Protein AF-A0A6B3EDZ8-F1 (afdb_monomer)

Nearest PDB structures (foldseek):
  6naf-assembly1_A  TM=7.749E-01  e=1.233E+00  synthetic construct
  6n9h-assembly1_A  TM=7.214E-01  e=1.233E+00  synthetic construct
  6msq-assembly2_B  TM=8.256E-01  e=5.297E+00  synthetic construct
  6msq-assembly1_A  TM=7.431E-01  e=5.660E+00  synthetic construct
  6msr-assembly1_C  TM=7.425E-01  e=8.424E+00  synthetic construct

Radius of gyration: 23.04 Å; Cα contacts (8 Å, |Δi|>4): 32; chains: 1; bounding box: 51×27×63 Å

Sequence (101 aa):
QKITSKLSHLQAEVRKAEGLRGRIDDLGVLFELAADEGDADTQEEAEQELAAVRKALDEMEVRTLLSGEYDSREAVVTIRAEAGGVDASDFAERLQRMYLR

pLDDT: mean 91.67, std 5.28, range [68.38, 97.75]

Foldseek 3Di:
DVVVVVVVVVVVLVVLVVVLVVLVVVLVVLVVVCVVVVPPVSVVVSVVSVVVSVVSVVVSVVVVVQPDPCSPDDDDDDQDQDPDPPVSVVVSVVVVVVVVD

Structure (mmCIF, N/CA/C/O backbone):
data_AF-A0A6B3EDZ8-F1
#
_entry.id   AF-A0A6B3EDZ8-F1
#
loop_
_atom_site.group_PDB
_atom_site.id
_atom_site.type_symbol
_atom_site.label_atom_id
_atom_site.label_alt_id
_atom_site.label_comp_id
_atom_site.label_asym_id
_atom_site.label_entity_id
_atom_site.label_seq_id
_atom_site.pdbx_PDB_ins_code
_atom_site.Cartn_x
_atom_site.Cartn_y
_atom_site.Cartn_z
_atom_site.occupancy
_atom_site.B_iso_or_equiv
_atom_site.auth_seq_id
_atom_site.auth_comp_id
_atom_site.auth_asym_id
_atom_site.auth_atom_id
_atom_site.pdbx_PDB_model_num
ATOM 1 N N . GLN A 1 1 ? 25.721 -10.462 8.039 1.00 68.38 1 GLN A N 1
ATOM 2 C CA . GLN A 1 1 ? 25.117 -9.149 7.711 1.00 68.38 1 GLN A CA 1
ATOM 3 C C . GLN A 1 1 ? 23.930 -9.256 6.749 1.00 68.38 1 GLN A C 1
ATOM 5 O O . GLN A 1 1 ? 22.841 -8.873 7.150 1.00 68.38 1 GLN A O 1
ATOM 10 N N . LYS A 1 2 ? 24.073 -9.826 5.539 1.00 80.94 2 LYS A N 1
ATOM 11 C CA . LYS A 1 2 ? 22.969 -9.920 4.551 1.00 80.94 2 LYS A CA 1
ATOM 12 C C . LYS A 1 2 ? 21.717 -10.667 5.053 1.00 80.94 2 LYS A C 1
ATOM 14 O O . LYS A 1 2 ? 20.605 -10.198 4.849 1.00 80.94 2 LYS A O 1
ATOM 19 N N . ILE A 1 3 ? 21.895 -11.790 5.758 1.00 88.12 3 ILE A N 1
ATOM 20 C CA . ILE A 1 3 ? 20.779 -12.576 6.323 1.00 88.12 3 ILE A CA 1
ATOM 21 C C . ILE A 1 3 ? 20.054 -11.799 7.430 1.00 88.12 3 ILE A C 1
ATOM 23 O O . ILE A 1 3 ? 18.831 -11.757 7.443 1.00 88.12 3 ILE A O 1
ATOM 27 N N . THR A 1 4 ? 20.795 -11.133 8.317 1.00 91.88 4 THR A N 1
ATOM 28 C CA . THR A 1 4 ? 20.232 -10.326 9.411 1.00 91.88 4 THR A CA 1
ATOM 29 C C . THR A 1 4 ? 19.400 -9.155 8.887 1.00 91.88 4 THR A C 1
ATOM 31 O O . THR A 1 4 ? 18.315 -8.903 9.399 1.00 91.88 4 THR A O 1
ATOM 34 N N . SER A 1 5 ? 19.871 -8.478 7.833 1.00 85.38 5 SER A N 1
A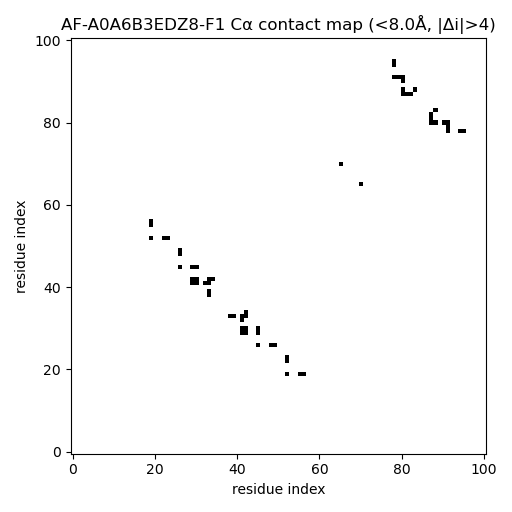TOM 35 C CA . SER A 1 5 ? 19.108 -7.418 7.162 1.00 85.38 5 SER A CA 1
ATOM 36 C C . SER A 1 5 ? 17.831 -7.971 6.524 1.00 85.38 5 SER A C 1
ATOM 38 O O . SER A 1 5 ? 16.753 -7.455 6.801 1.00 85.38 5 SER A O 1
ATOM 40 N N . LYS A 1 6 ? 17.914 -9.074 5.762 1.00 86.50 6 LYS A N 1
ATOM 41 C CA . LYS A 1 6 ? 16.728 -9.708 5.160 1.00 86.50 6 LYS A CA 1
ATOM 42 C C . LYS A 1 6 ? 15.701 -10.140 6.213 1.00 86.50 6 LYS A C 1
ATOM 44 O O . LYS A 1 6 ? 14.511 -9.911 6.034 1.00 86.50 6 LYS A O 1
ATOM 49 N N . LEU A 1 7 ? 16.163 -10.730 7.316 1.00 91.75 7 LEU A N 1
ATOM 50 C CA . LEU A 1 7 ? 15.306 -11.117 8.434 1.00 91.75 7 LEU A CA 1
ATOM 51 C C . LEU A 1 7 ? 14.613 -9.898 9.053 1.00 91.75 7 LEU A C 1
ATOM 53 O O . LEU A 1 7 ? 13.411 -9.940 9.281 1.00 91.75 7 LEU A O 1
ATOM 57 N N . SER A 1 8 ? 15.350 -8.809 9.284 1.00 91.44 8 SER A N 1
ATOM 58 C CA . SER A 1 8 ? 14.795 -7.571 9.838 1.00 91.44 8 SER A CA 1
ATOM 59 C C . SER A 1 8 ? 13.712 -6.966 8.937 1.00 91.44 8 SER A C 1
ATOM 61 O O . SER A 1 8 ? 12.667 -6.561 9.447 1.00 91.44 8 SER A O 1
ATOM 63 N N . HIS A 1 9 ? 13.919 -6.974 7.614 1.00 86.62 9 HIS A N 1
ATOM 64 C CA . HIS A 1 9 ? 12.921 -6.522 6.639 1.00 86.62 9 HIS A CA 1
ATOM 65 C C . HIS A 1 9 ? 11.648 -7.372 6.681 1.00 86.62 9 HIS A C 1
ATOM 67 O O . HIS A 1 9 ? 10.570 -6.826 6.902 1.00 86.62 9 HIS A O 1
ATOM 73 N N . LEU A 1 10 ? 11.775 -8.699 6.579 1.00 88.88 10 LEU A N 1
ATOM 74 C CA . LEU A 1 10 ? 10.626 -9.612 6.635 1.00 88.88 10 LEU A CA 1
ATOM 75 C C . LEU A 1 10 ? 9.868 -9.498 7.964 1.00 88.88 10 LEU A C 1
ATOM 77 O O . LEU A 1 10 ? 8.645 -9.446 7.986 1.00 88.88 10 LEU A O 1
ATOM 81 N N . GLN A 1 11 ? 10.581 -9.395 9.087 1.00 94.19 11 GLN A N 1
ATOM 82 C CA . GLN A 1 11 ? 9.948 -9.189 10.390 1.00 94.19 11 GLN A CA 1
ATOM 83 C C . GLN A 1 11 ? 9.214 -7.847 10.479 1.00 94.19 11 GLN A C 1
ATOM 85 O O . GLN A 1 11 ? 8.198 -7.752 11.160 1.00 94.19 11 GLN A O 1
ATOM 90 N N . ALA A 1 12 ? 9.723 -6.795 9.834 1.00 90.88 12 ALA A N 1
ATOM 91 C CA . ALA A 1 12 ? 9.039 -5.509 9.792 1.00 90.88 12 ALA A CA 1
ATOM 92 C C . ALA A 1 12 ? 7.754 -5.571 8.953 1.00 90.88 12 ALA A C 1
ATOM 94 O O . ALA A 1 12 ? 6.771 -4.937 9.327 1.00 90.88 12 ALA A O 1
ATOM 95 N N . GLU A 1 13 ? 7.746 -6.337 7.863 1.00 89.44 13 GLU A N 1
ATOM 96 C CA . GLU A 1 13 ? 6.546 -6.582 7.055 1.00 89.44 13 GLU A CA 1
ATOM 97 C C . GLU A 1 13 ? 5.497 -7.378 7.830 1.00 89.44 13 GLU A C 1
ATOM 99 O O . GLU A 1 13 ? 4.351 -6.943 7.913 1.00 89.44 13 GLU A O 1
ATOM 104 N N . VAL A 1 14 ? 5.902 -8.473 8.481 1.00 93.31 14 VAL A N 1
ATOM 105 C CA . VAL A 1 14 ? 5.006 -9.282 9.322 1.00 93.31 14 VAL A CA 1
ATOM 106 C C . VAL A 1 14 ? 4.389 -8.434 10.432 1.00 93.31 14 VAL A C 1
ATOM 108 O O . VAL A 1 14 ? 3.169 -8.390 10.548 1.00 93.31 14 VAL A O 1
ATOM 111 N N . ARG A 1 15 ? 5.200 -7.671 11.181 1.00 95.19 15 ARG A N 1
ATOM 112 C CA . ARG A 1 15 ? 4.690 -6.789 12.246 1.00 95.19 15 ARG A CA 1
ATOM 113 C C . ARG A 1 15 ? 3.693 -5.750 11.735 1.00 95.19 15 ARG A C 1
ATOM 115 O O . ARG A 1 15 ? 2.744 -5.424 12.439 1.00 95.19 15 ARG A O 1
ATOM 122 N N . LYS A 1 16 ? 3.904 -5.208 10.530 1.00 92.38 16 LYS A N 1
ATOM 123 C CA . LYS A 1 16 ? 2.957 -4.267 9.915 1.00 92.38 16 LYS A CA 1
ATOM 124 C C . LYS A 1 16 ? 1.633 -4.946 9.579 1.00 92.38 16 LYS A C 1
ATOM 126 O O . LYS A 1 16 ? 0.589 -4.377 9.878 1.00 92.38 16 LYS A O 1
ATOM 131 N N . ALA A 1 17 ? 1.678 -6.141 8.993 1.00 93.94 17 ALA A N 1
ATOM 132 C CA . ALA A 1 17 ? 0.479 -6.897 8.647 1.00 93.94 17 ALA A CA 1
ATOM 133 C C . ALA A 1 17 ? -0.312 -7.314 9.899 1.00 93.94 17 ALA A C 1
ATOM 135 O O . ALA A 1 17 ? -1.525 -7.130 9.949 1.00 93.94 17 ALA A O 1
ATOM 136 N N . GLU A 1 18 ? 0.375 -7.812 10.930 1.00 96.50 18 GLU A N 1
ATOM 137 C CA . GLU A 1 18 ? -0.234 -8.163 12.220 1.00 96.50 18 GLU A CA 1
ATOM 138 C C . GLU A 1 18 ? -0.843 -6.938 12.912 1.00 96.50 18 GLU A C 1
ATOM 140 O O . GLU A 1 18 ? -1.973 -7.004 13.387 1.00 96.50 18 GLU A O 1
ATOM 145 N N . GLY A 1 19 ? -0.138 -5.802 12.911 1.00 96.56 19 GLY A N 1
ATOM 146 C CA . GLY A 1 19 ? -0.654 -4.555 13.474 1.00 96.56 19 GLY A CA 1
ATOM 147 C C . GLY A 1 19 ? -1.889 -4.032 12.736 1.00 96.56 19 GLY A C 1
ATOM 148 O O . GLY A 1 19 ? -2.843 -3.602 13.374 1.00 96.56 19 GLY A O 1
ATOM 149 N N . LEU A 1 20 ? -1.905 -4.097 11.400 1.00 96.12 20 LEU A N 1
ATOM 150 C CA . LEU A 1 20 ? -3.070 -3.687 10.613 1.00 96.12 20 LEU A CA 1
ATOM 151 C C . LEU A 1 20 ? -4.272 -4.603 10.859 1.00 96.12 20 LEU A C 1
ATOM 153 O O . LEU A 1 20 ? -5.392 -4.117 10.964 1.00 96.12 20 LEU A O 1
ATOM 157 N N . ARG A 1 21 ? -4.036 -5.912 10.994 1.00 96.31 21 ARG A N 1
ATOM 158 C CA . ARG A 1 21 ? -5.080 -6.870 11.361 1.00 96.31 21 ARG A CA 1
ATOM 159 C C . ARG A 1 21 ? -5.686 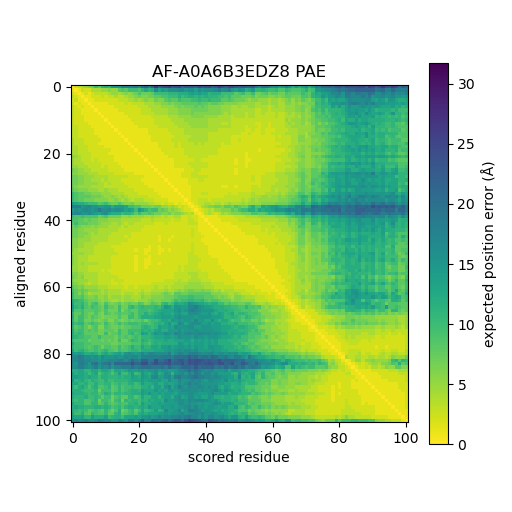-6.545 12.725 1.00 96.31 21 ARG A C 1
ATOM 161 O O . ARG A 1 21 ? -6.901 -6.478 12.816 1.00 96.31 21 ARG A O 1
ATOM 168 N N . GLY A 1 22 ? -4.852 -6.289 13.736 1.00 97.62 22 GLY A N 1
ATOM 169 C CA . GLY A 1 22 ? -5.328 -5.895 15.064 1.00 97.62 22 GLY A CA 1
ATOM 170 C C . GLY A 1 22 ? -6.215 -4.651 15.012 1.00 97.62 22 GLY A C 1
ATOM 171 O O . GLY A 1 22 ? -7.318 -4.673 15.532 1.00 97.62 22 GLY A O 1
ATOM 172 N N . ARG A 1 23 ? -5.800 -3.617 14.269 1.00 97.25 23 ARG A N 1
ATOM 173 C CA . ARG A 1 23 ? -6.616 -2.404 14.078 1.00 97.25 23 ARG A CA 1
ATOM 174 C C . ARG A 1 23 ? -7.965 -2.677 13.409 1.00 97.25 23 ARG A C 1
ATOM 176 O O . ARG A 1 23 ? -8.939 -2.022 13.743 1.00 97.25 23 ARG A O 1
ATOM 183 N N . ILE A 1 24 ? -8.030 -3.611 12.457 1.00 96.56 24 ILE A N 1
ATOM 184 C CA . ILE A 1 24 ? -9.295 -4.007 11.816 1.00 96.56 24 ILE A CA 1
ATOM 185 C C . ILE A 1 24 ? -10.211 -4.718 12.818 1.00 96.56 24 ILE A C 1
ATOM 187 O O . ILE A 1 24 ? -11.409 -4.443 12.838 1.00 96.56 24 ILE A O 1
ATOM 191 N N . ASP A 1 25 ? -9.652 -5.610 13.637 1.00 96.69 25 ASP A N 1
ATOM 192 C CA . ASP A 1 25 ? -10.405 -6.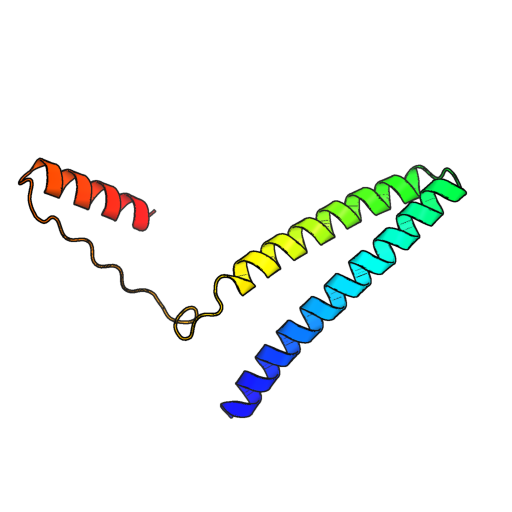314 14.676 1.00 96.69 25 ASP A CA 1
ATOM 193 C C . ASP A 1 25 ? -10.934 -5.310 15.728 1.00 96.69 25 ASP A C 1
ATOM 195 O O . ASP A 1 25 ? -12.127 -5.314 16.036 1.00 96.69 25 ASP A O 1
ATOM 199 N N . ASP A 1 26 ? -10.086 -4.385 16.194 1.00 96.00 26 ASP A N 1
ATOM 200 C CA . ASP A 1 26 ? -10.444 -3.319 17.145 1.00 96.00 26 ASP A CA 1
ATOM 201 C C . ASP A 1 26 ? -11.514 -2.369 16.576 1.00 96.00 26 ASP A C 1
ATOM 203 O O . ASP A 1 26 ? -12.441 -1.970 17.280 1.00 96.00 26 ASP A O 1
ATOM 207 N N . LEU A 1 27 ? -11.427 -2.036 15.284 1.00 96.44 27 LEU A N 1
ATOM 208 C CA . LEU A 1 27 ? -12.404 -1.194 14.596 1.00 96.44 27 LEU A CA 1
ATOM 209 C C . LEU A 1 27 ? -13.800 -1.831 14.571 1.00 96.44 27 LEU A C 1
ATOM 211 O O . LEU A 1 27 ? -14.797 -1.126 14.711 1.00 96.44 27 LEU A O 1
ATOM 215 N N . GLY A 1 28 ? -13.879 -3.156 14.413 1.00 93.69 28 GLY A N 1
ATOM 216 C CA . GLY A 1 28 ? -15.144 -3.887 14.512 1.00 93.69 28 GLY A CA 1
ATOM 217 C C . GLY A 1 28 ? -15.791 -3.714 15.886 1.00 93.69 28 GLY A C 1
ATOM 218 O O . GLY A 1 28 ? -16.965 -3.363 15.969 1.00 93.69 28 GLY A O 1
ATOM 219 N N . VAL A 1 29 ? -14.998 -3.865 16.951 1.00 94.88 29 VAL A N 1
ATOM 220 C CA . VAL A 1 29 ? -15.449 -3.660 18.339 1.00 94.88 29 VAL A CA 1
ATOM 221 C C . VAL A 1 29 ? -15.895 -2.214 18.574 1.00 94.88 29 VAL A C 1
ATOM 223 O O . VAL A 1 29 ? -16.894 -1.983 19.250 1.00 94.88 29 VAL A O 1
ATOM 226 N N . LEU A 1 30 ? -15.191 -1.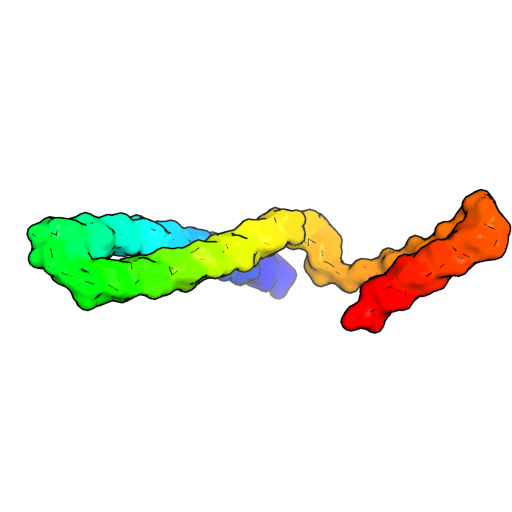236 18.001 1.00 94.19 30 LEU A N 1
ATOM 227 C CA . LEU A 1 30 ? -15.529 0.180 18.149 1.00 94.19 30 LEU A CA 1
ATOM 228 C C . LEU A 1 30 ? -16.889 0.520 17.516 1.00 94.19 30 LEU A C 1
ATOM 230 O O . LEU A 1 30 ? -17.687 1.229 18.125 1.00 94.19 30 LEU A O 1
ATOM 234 N N . PHE A 1 31 ? -17.189 -0.031 16.334 1.00 94.25 31 PHE A N 1
ATOM 235 C CA . PHE A 1 31 ? -18.508 0.121 15.709 1.00 94.25 31 PHE A CA 1
ATOM 236 C C . PHE A 1 31 ? -19.619 -0.595 16.484 1.00 94.25 31 PHE A C 1
ATOM 238 O O . PHE A 1 31 ? -20.732 -0.075 16.558 1.00 94.25 31 PHE A O 1
ATOM 245 N N . GLU A 1 32 ? -19.341 -1.768 17.062 1.00 93.94 32 GLU A N 1
ATOM 246 C CA . GLU A 1 32 ? -20.298 -2.461 17.935 1.00 93.94 32 GLU A CA 1
ATOM 247 C C . GLU A 1 32 ? -20.629 -1.611 19.170 1.00 93.94 32 GLU A C 1
ATOM 249 O O . GLU A 1 32 ? -21.802 -1.400 19.470 1.00 93.94 32 GLU A O 1
ATOM 254 N N . LEU A 1 33 ? -19.613 -1.038 19.824 1.00 91.81 33 LEU A N 1
ATOM 255 C CA . LEU A 1 33 ? -19.789 -0.164 20.985 1.00 91.81 33 LEU A CA 1
ATOM 256 C C . LEU A 1 33 ? -20.595 1.097 20.643 1.00 91.81 33 LEU A C 1
ATOM 258 O O . LEU A 1 33 ? -21.547 1.433 21.347 1.00 91.81 33 LEU A O 1
ATOM 262 N N . ALA A 1 34 ? -20.256 1.764 19.535 1.00 93.12 34 ALA A N 1
ATOM 263 C CA . ALA A 1 34 ? -20.979 2.945 19.067 1.00 93.12 34 ALA A CA 1
ATOM 264 C C . ALA A 1 34 ? -22.463 2.643 18.797 1.00 93.12 34 ALA A C 1
ATOM 266 O O . ALA A 1 34 ? -23.338 3.441 19.138 1.00 93.12 34 ALA A O 1
ATOM 267 N N . ALA A 1 35 ? -22.753 1.480 18.203 1.00 91.31 35 ALA A N 1
ATOM 268 C CA . ALA A 1 35 ? -24.113 1.052 17.894 1.00 91.31 35 ALA A CA 1
ATOM 269 C C . ALA A 1 35 ? -24.921 0.703 19.153 1.00 91.31 35 ALA A C 1
ATOM 271 O O . ALA A 1 35 ? -26.089 1.089 19.248 1.00 91.31 35 ALA A O 1
ATOM 272 N N . ASP A 1 36 ? -24.309 0.001 20.108 1.00 92.38 36 ASP A N 1
ATOM 273 C CA . ASP A 1 36 ? -24.956 -0.418 21.354 1.00 92.38 36 ASP A CA 1
ATOM 274 C C . ASP A 1 36 ? -25.259 0.772 22.277 1.00 92.38 36 ASP A C 1
ATOM 276 O O . ASP A 1 36 ? -26.317 0.817 22.913 1.00 92.38 36 ASP A O 1
ATOM 280 N N . GLU A 1 37 ? -24.358 1.756 22.333 1.00 89.69 37 GLU A N 1
ATOM 281 C CA . GLU A 1 37 ? -24.500 2.942 23.186 1.00 89.69 37 GLU A CA 1
ATOM 282 C C . GLU A 1 37 ? -25.225 4.106 22.490 1.00 89.69 37 GLU A C 1
ATOM 284 O O . GLU A 1 37 ? -25.670 5.048 23.151 1.00 89.69 37 GLU A O 1
ATOM 289 N N . GLY A 1 38 ? -25.399 4.036 21.164 1.00 86.38 38 GLY A N 1
ATOM 290 C CA . GLY A 1 38 ? -25.947 5.132 20.363 1.00 86.38 38 GLY A CA 1
ATOM 291 C C . GLY A 1 38 ? -25.072 6.387 20.406 1.00 86.38 38 GLY A C 1
ATOM 292 O O . GLY A 1 38 ? -25.596 7.502 20.321 1.00 86.38 38 GLY A O 1
ATOM 293 N N . ASP A 1 39 ? -23.762 6.209 20.580 1.00 93.00 39 ASP A N 1
ATOM 294 C CA . ASP A 1 39 ? -22.800 7.290 20.757 1.00 93.00 39 ASP A CA 1
ATOM 295 C C . ASP A 1 39 ? -22.269 7.785 19.404 1.00 93.00 39 ASP A C 1
ATOM 297 O O . ASP A 1 39 ? -21.485 7.119 18.722 1.00 93.00 39 ASP A O 1
ATOM 301 N N . ALA A 1 40 ? -22.710 8.983 19.021 1.00 90.69 40 ALA A N 1
ATOM 302 C CA . ALA A 1 40 ? -22.317 9.627 17.776 1.00 90.69 40 ALA A CA 1
ATOM 303 C C . ALA A 1 40 ? -20.832 10.024 17.744 1.00 90.69 40 ALA A C 1
ATOM 305 O O . ALA A 1 40 ? -20.241 10.013 16.665 1.00 90.69 40 ALA A O 1
ATOM 306 N N . ASP A 1 41 ? -20.230 10.337 18.893 1.00 93.00 41 ASP A N 1
ATOM 307 C CA . ASP A 1 41 ? -18.823 10.737 18.955 1.00 93.00 41 ASP A CA 1
ATOM 308 C C . ASP A 1 41 ? -17.929 9.506 18.727 1.00 93.00 41 ASP A C 1
ATOM 310 O O . ASP A 1 41 ? -17.007 9.541 17.909 1.00 93.00 41 ASP A O 1
ATOM 314 N N . THR A 1 42 ? -18.265 8.376 19.362 1.00 92.12 42 THR A N 1
ATOM 315 C CA . THR A 1 42 ? -17.585 7.087 19.135 1.00 92.12 42 THR A CA 1
ATOM 316 C C . THR A 1 42 ? -17.775 6.591 17.694 1.00 92.12 42 THR A C 1
ATOM 318 O O . THR A 1 42 ? -16.841 6.066 17.083 1.00 92.12 42 THR A O 1
ATOM 321 N N . GLN A 1 43 ? -18.956 6.801 17.102 1.00 93.62 43 GLN A N 1
ATOM 322 C CA . GLN A 1 43 ? -19.202 6.494 15.689 1.00 93.62 43 GLN A CA 1
ATOM 323 C C . GLN A 1 43 ? -18.294 7.317 14.759 1.00 93.62 43 GLN A C 1
ATOM 325 O O . GLN A 1 43 ? -17.732 6.772 13.806 1.00 93.62 43 GLN A O 1
ATOM 330 N N . GLU A 1 44 ? -18.128 8.616 15.023 1.00 95.00 44 GLU A N 1
ATOM 331 C CA . GLU A 1 44 ? -17.248 9.475 14.226 1.00 95.00 44 GLU A CA 1
ATOM 332 C C . GLU A 1 44 ? -15.776 9.048 14.356 1.00 95.00 44 GLU A C 1
ATOM 334 O O . GLU A 1 44 ? -15.057 8.986 13.355 1.00 95.00 44 GLU A O 1
ATOM 339 N N . GLU A 1 45 ? -15.331 8.682 15.561 1.00 93.69 45 GLU A N 1
ATOM 340 C CA . GLU A 1 45 ? -13.986 8.139 15.788 1.00 93.69 45 GLU A CA 1
ATOM 341 C C . GLU A 1 45 ? -13.752 6.850 14.982 1.00 93.69 45 GLU A C 1
ATOM 343 O O . GLU A 1 45 ? -12.721 6.708 14.312 1.00 93.69 45 GLU A O 1
ATOM 348 N N . ALA A 1 46 ? -14.736 5.946 14.958 1.00 95.00 46 ALA A N 1
ATOM 349 C CA . ALA A 1 46 ? -14.678 4.723 14.163 1.00 95.00 46 ALA A CA 1
ATOM 350 C C . ALA A 1 46 ? -14.582 5.008 12.656 1.00 95.00 46 ALA A C 1
ATOM 352 O O . ALA A 1 46 ? -13.797 4.378 11.945 1.00 95.00 46 ALA A O 1
ATOM 353 N N . GLU A 1 47 ? -15.320 5.991 12.142 1.00 96.00 47 GLU A N 1
ATOM 354 C CA . GLU A 1 47 ? -15.246 6.383 10.730 1.00 96.00 47 GLU A CA 1
ATOM 355 C C . GLU A 1 47 ? -13.881 6.981 10.352 1.00 96.00 47 GLU A C 1
ATOM 357 O O . GLU A 1 47 ? -13.344 6.690 9.273 1.00 96.00 47 GLU A O 1
ATOM 362 N N . GLN A 1 48 ? -13.278 7.770 11.245 1.00 96.62 48 GLN A N 1
ATOM 363 C CA . GLN A 1 48 ? -11.932 8.311 11.047 1.00 96.62 48 GLN A CA 1
ATOM 364 C C . GLN A 1 48 ? -10.874 7.200 11.037 1.00 96.62 48 GLN A C 1
ATOM 366 O O . GLN A 1 48 ? -10.009 7.171 10.150 1.00 96.62 48 GLN A O 1
ATOM 371 N N . GLU A 1 49 ? -10.960 6.251 11.972 1.00 96.50 49 GLU A N 1
ATOM 372 C CA . GLU A 1 49 ? -10.037 5.118 12.027 1.00 96.50 49 GLU A CA 1
ATOM 373 C C . GLU A 1 49 ? -10.227 4.173 10.833 1.00 96.50 49 GLU A C 1
ATOM 375 O O . GLU A 1 49 ? -9.243 3.727 10.240 1.00 96.50 49 GLU A O 1
ATOM 380 N N . LEU A 1 50 ? -11.464 3.952 10.376 1.00 97.50 50 LEU A N 1
ATOM 381 C CA . LEU A 1 50 ? -11.751 3.212 9.146 1.00 97.50 50 LEU A CA 1
ATOM 382 C C . LEU A 1 50 ? -11.041 3.833 7.937 1.00 97.50 50 LEU A C 1
ATOM 384 O O . LEU A 1 50 ? -10.410 3.119 7.150 1.00 97.50 50 LEU A O 1
ATOM 388 N N . ALA A 1 51 ? -11.104 5.159 7.785 1.00 97.75 51 ALA A N 1
ATOM 389 C CA . ALA A 1 51 ? -10.412 5.853 6.702 1.00 97.75 51 ALA A CA 1
ATOM 390 C C . ALA A 1 51 ? -8.884 5.673 6.793 1.00 97.75 51 ALA A C 1
ATOM 392 O O . ALA A 1 51 ? -8.217 5.449 5.775 1.00 97.75 51 ALA A O 1
ATOM 393 N N . ALA A 1 52 ? -8.326 5.716 8.006 1.00 96.88 52 ALA A N 1
ATOM 394 C CA . ALA A 1 52 ? -6.901 5.517 8.246 1.00 96.88 52 ALA A CA 1
ATOM 395 C C . ALA A 1 52 ? -6.446 4.071 7.975 1.00 96.88 52 ALA A C 1
ATOM 397 O O . ALA A 1 52 ? -5.411 3.857 7.336 1.00 96.88 52 ALA A O 1
ATOM 398 N N . VAL A 1 53 ? -7.213 3.077 8.430 1.00 97.12 53 VAL A N 1
ATOM 399 C CA . VAL A 1 53 ? -6.973 1.647 8.184 1.00 97.12 53 VAL A CA 1
ATOM 400 C C . VAL A 1 53 ? -7.045 1.346 6.694 1.00 97.12 53 VAL A C 1
ATOM 402 O O . VAL A 1 53 ? -6.151 0.687 6.163 1.00 97.12 53 VAL A O 1
ATOM 405 N N . ARG A 1 54 ? -8.051 1.881 5.995 1.00 97.06 54 ARG A N 1
ATOM 406 C CA . ARG A 1 54 ? -8.203 1.690 4.551 1.00 97.06 54 ARG A CA 1
ATOM 407 C C . ARG A 1 54 ? -7.005 2.229 3.779 1.00 97.06 54 ARG A C 1
ATOM 409 O O . ARG A 1 54 ? -6.423 1.506 2.978 1.00 97.06 54 ARG A O 1
ATOM 416 N N . LYS A 1 55 ? -6.565 3.451 4.089 1.00 96.31 55 LYS A N 1
ATOM 417 C CA . LYS A 1 55 ? -5.360 4.027 3.481 1.00 96.31 55 LYS A CA 1
ATOM 418 C C . LYS A 1 55 ? -4.117 3.166 3.741 1.00 96.31 55 LYS A C 1
ATOM 420 O O . LYS A 1 55 ? -3.323 2.935 2.833 1.00 96.31 55 LYS A O 1
ATOM 425 N N . ALA A 1 56 ? -3.944 2.680 4.970 1.00 94.44 56 ALA A N 1
ATOM 426 C CA . ALA A 1 56 ? -2.812 1.825 5.322 1.00 94.44 56 ALA A CA 1
ATOM 427 C C . ALA A 1 56 ? -2.843 0.471 4.590 1.00 94.44 56 ALA A C 1
ATOM 429 O O . ALA A 1 56 ? -1.785 -0.051 4.226 1.00 94.44 56 ALA A O 1
ATOM 430 N N . LEU A 1 57 ? -4.039 -0.082 4.363 1.00 94.44 57 LEU A N 1
ATOM 431 C CA . LEU A 1 57 ? -4.240 -1.301 3.587 1.00 94.44 57 LEU A CA 1
ATOM 432 C C . LEU A 1 57 ? -3.870 -1.091 2.116 1.00 94.44 57 LEU A C 1
ATOM 434 O O . LEU A 1 57 ? -3.073 -1.870 1.597 1.00 94.44 57 LEU A O 1
ATOM 438 N N . ASP A 1 58 ? -4.345 -0.012 1.490 1.00 93.62 58 ASP A N 1
ATOM 439 C CA . ASP A 1 58 ? -4.028 0.327 0.095 1.00 93.62 58 ASP A CA 1
ATOM 440 C C . ASP A 1 58 ? -2.502 0.478 -0.106 1.00 93.62 58 ASP A C 1
ATOM 442 O O . ASP A 1 58 ? -1.907 -0.068 -1.037 1.00 93.62 58 ASP A O 1
ATOM 446 N N . GLU A 1 59 ? -1.814 1.155 0.821 1.00 90.50 59 GLU A N 1
ATOM 447 C CA . GLU A 1 59 ? -0.348 1.281 0.806 1.00 90.50 59 GLU A CA 1
ATOM 448 C C . GLU A 1 59 ? 0.382 -0.062 1.004 1.00 90.50 59 GLU A C 1
ATOM 450 O O . GLU A 1 59 ? 1.523 -0.248 0.560 1.00 90.50 59 GLU A O 1
ATOM 455 N N . MET A 1 60 ? -0.216 -0.998 1.743 1.00 89.88 60 MET A N 1
ATOM 456 C CA . MET A 1 60 ? 0.333 -2.342 1.917 1.00 89.88 60 MET A CA 1
ATOM 457 C C . MET A 1 60 ? 0.117 -3.190 0.662 1.00 89.88 60 MET A C 1
ATOM 459 O O . MET A 1 60 ? 1.057 -3.857 0.233 1.00 89.88 60 MET A O 1
ATOM 463 N N . GLU A 1 61 ? -1.056 -3.104 0.037 1.00 89.06 61 GLU A N 1
ATOM 464 C CA . GLU A 1 61 ? -1.383 -3.797 -1.209 1.00 89.06 61 GLU A CA 1
ATOM 465 C C . GLU A 1 61 ? -0.404 -3.413 -2.324 1.00 89.06 61 GLU A C 1
ATOM 467 O O . GLU A 1 61 ? 0.238 -4.290 -2.905 1.00 89.06 61 GLU A O 1
ATOM 472 N N . VAL A 1 62 ? -0.168 -2.112 -2.536 1.00 85.94 62 VAL A N 1
ATOM 473 C CA . VAL A 1 62 ? 0.810 -1.622 -3.526 1.00 85.94 62 VAL A CA 1
ATOM 474 C C . VAL A 1 62 ? 2.202 -2.213 -3.289 1.00 85.94 62 VAL A C 1
ATOM 476 O O . VAL A 1 62 ? 2.878 -2.608 -4.236 1.00 85.94 62 VAL A O 1
ATOM 479 N N . ARG A 1 63 ? 2.636 -2.335 -2.029 1.00 80.81 63 ARG A N 1
ATOM 480 C CA . ARG A 1 63 ? 3.923 -2.974 -1.709 1.00 80.81 63 ARG A CA 1
ATOM 481 C C . ARG A 1 63 ? 3.923 -4.467 -2.001 1.00 80.81 63 ARG A C 1
ATOM 483 O O . ARG A 1 63 ? 4.930 -4.976 -2.475 1.00 80.81 63 ARG A O 1
ATOM 490 N N . THR A 1 64 ? 2.820 -5.165 -1.743 1.00 80.88 64 THR A N 1
ATOM 491 C CA . THR A 1 64 ? 2.729 -6.600 -2.049 1.00 80.88 64 THR A CA 1
ATOM 492 C C . THR A 1 64 ? 2.751 -6.878 -3.553 1.00 80.88 64 THR A C 1
ATOM 494 O O . THR A 1 64 ? 3.312 -7.893 -3.969 1.00 80.88 64 THR A O 1
ATOM 497 N N . LEU A 1 65 ? 2.241 -5.950 -4.372 1.00 84.00 65 LEU A N 1
ATOM 498 C CA . LEU A 1 65 ? 2.354 -6.004 -5.833 1.00 84.00 65 LEU A CA 1
ATOM 499 C C . LEU A 1 65 ? 3.805 -5.839 -6.321 1.00 84.00 65 LEU A C 1
ATOM 501 O O . LEU A 1 65 ? 4.152 -6.386 -7.362 1.00 84.00 65 LEU A O 1
ATOM 505 N N . LEU A 1 66 ? 4.648 -5.134 -5.559 1.00 80.19 66 LEU A N 1
ATOM 506 C CA . LEU A 1 66 ? 6.063 -4.865 -5.855 1.00 80.19 66 LEU A CA 1
ATOM 507 C C . LEU A 1 66 ? 7.013 -5.820 -5.101 1.00 80.19 66 LEU A C 1
ATOM 509 O O . LEU A 1 66 ? 7.985 -5.390 -4.473 1.00 80.19 66 LEU A O 1
ATOM 513 N N . SER A 1 67 ? 6.704 -7.120 -5.103 1.00 77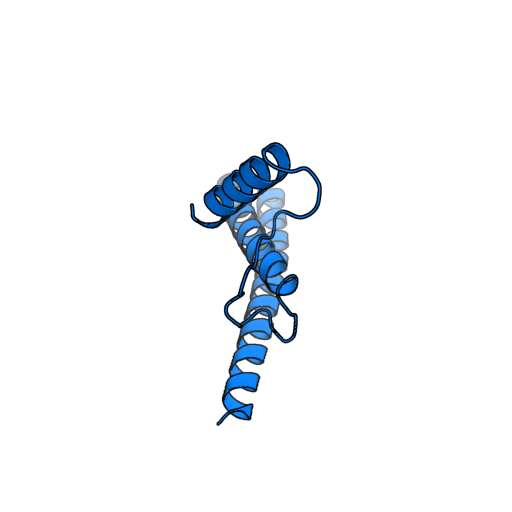.25 67 SER A N 1
ATOM 514 C CA . SER A 1 67 ? 7.445 -8.156 -4.360 1.00 77.25 67 SER A CA 1
ATOM 515 C C . SER A 1 67 ? 8.339 -9.058 -5.229 1.00 77.25 67 SER A C 1
ATOM 517 O O . SER A 1 67 ? 8.855 -10.078 -4.760 1.00 77.25 67 SER A O 1
ATOM 519 N N . GLY A 1 68 ? 8.559 -8.691 -6.492 1.00 80.06 68 GLY A N 1
ATOM 520 C CA . GLY A 1 68 ? 9.467 -9.369 -7.412 1.00 80.06 68 GLY A CA 1
ATOM 521 C C . GLY A 1 68 ? 10.944 -9.257 -7.011 1.00 80.06 68 GLY A C 1
ATOM 522 O O . GLY A 1 68 ? 11.363 -8.346 -6.299 1.00 80.06 68 GLY A O 1
ATOM 523 N N . GLU A 1 69 ? 11.781 -10.177 -7.511 1.00 82.69 69 GLU A N 1
ATOM 524 C CA . GLU A 1 69 ? 13.220 -10.255 -7.178 1.00 82.69 69 GLU A CA 1
ATOM 525 C C . GLU A 1 69 ? 13.985 -8.943 -7.444 1.00 82.69 69 GLU A C 1
ATOM 527 O O . GLU A 1 69 ? 14.986 -8.647 -6.781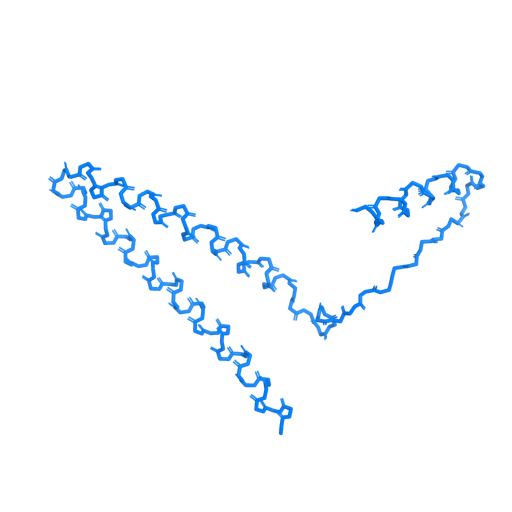 1.00 82.69 69 GLU A O 1
ATOM 532 N N . TYR A 1 70 ? 13.523 -8.161 -8.421 1.00 83.94 70 TYR A N 1
ATOM 533 C CA . TYR A 1 70 ? 14.187 -6.947 -8.887 1.00 83.94 70 TYR A CA 1
ATOM 534 C C . TYR A 1 70 ? 13.427 -5.657 -8.581 1.00 83.94 70 TYR A C 1
ATOM 536 O O . TYR A 1 70 ? 13.954 -4.594 -8.893 1.00 83.94 70 TYR A O 1
ATOM 544 N N . ASP A 1 71 ? 12.273 -5.717 -7.913 1.00 86.19 71 ASP A N 1
ATOM 545 C CA . ASP A 1 71 ? 11.429 -4.534 -7.674 1.00 86.19 71 ASP A CA 1
ATOM 546 C C . ASP A 1 71 ? 12.091 -3.517 -6.736 1.00 86.19 71 ASP A C 1
ATOM 548 O O . ASP A 1 71 ? 11.817 -2.322 -6.797 1.00 86.19 71 ASP A O 1
ATOM 552 N N . SER A 1 72 ? 13.035 -3.967 -5.904 1.00 81.19 72 SER A N 1
ATOM 553 C CA . SER A 1 72 ? 13.836 -3.084 -5.054 1.00 81.19 72 SER A CA 1
ATOM 554 C C . SER A 1 72 ? 14.982 -2.377 -5.793 1.00 81.19 72 SER A C 1
ATOM 556 O O . SER A 1 72 ? 15.775 -1.689 -5.149 1.00 81.19 72 SER A O 1
ATOM 558 N N . ARG A 1 73 ? 15.180 -2.632 -7.092 1.00 86.44 73 ARG A N 1
ATOM 559 C CA . ARG A 1 73 ? 16.277 -2.065 -7.892 1.00 86.44 73 ARG A CA 1
ATOM 560 C C . ARG A 1 73 ? 15.769 -0.904 -8.739 1.00 86.44 73 ARG A C 1
ATOM 562 O O . ARG A 1 73 ? 14.601 -0.847 -9.102 1.00 86.44 73 ARG A O 1
ATOM 569 N N . GLU A 1 74 ? 16.677 -0.002 -9.098 1.00 89.88 74 GLU A N 1
ATOM 570 C CA . GLU A 1 74 ? 16.377 1.041 -10.078 1.00 89.88 74 GLU A CA 1
ATOM 571 C C . GLU A 1 74 ? 16.037 0.412 -11.436 1.00 89.88 74 GLU A C 1
ATOM 573 O O . GLU A 1 74 ? 16.738 -0.482 -11.92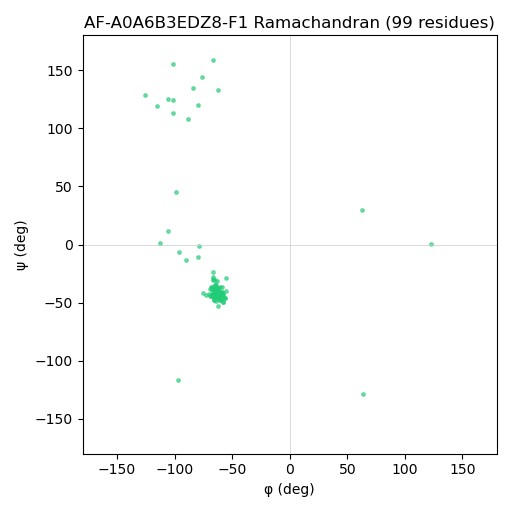3 1.00 89.88 74 GLU A O 1
ATOM 578 N N . ALA A 1 75 ? 14.951 0.882 -12.047 1.00 91.12 75 ALA A N 1
ATOM 579 C CA . ALA A 1 75 ? 14.531 0.435 -13.365 1.00 91.12 75 ALA A CA 1
ATOM 580 C C . ALA A 1 75 ? 15.277 1.209 -14.460 1.00 91.12 75 ALA A C 1
ATOM 582 O O . ALA A 1 75 ? 15.351 2.437 -14.435 1.00 91.12 75 ALA A O 1
ATOM 583 N N . VAL A 1 76 ? 15.776 0.491 -15.468 1.00 93.19 76 VAL A N 1
ATOM 584 C CA . VAL A 1 76 ? 16.304 1.089 -16.701 1.00 93.19 76 VAL A CA 1
ATOM 585 C C . VAL A 1 76 ? 15.250 0.944 -17.791 1.00 93.19 76 VAL A C 1
ATOM 587 O O . VAL A 1 76 ? 14.954 -0.165 -18.233 1.00 93.19 76 VAL A O 1
ATOM 590 N N . VAL A 1 77 ? 14.691 2.067 -18.240 1.00 93.88 77 VAL A N 1
ATOM 591 C CA . VAL A 1 77 ? 13.665 2.098 -19.290 1.00 93.88 77 VAL A CA 1
ATOM 592 C C . VAL A 1 77 ? 14.308 2.492 -20.617 1.00 93.88 77 VAL A C 1
ATOM 594 O O . VAL A 1 77 ? 14.954 3.530 -20.724 1.00 93.88 77 VAL A O 1
ATOM 597 N N . THR A 1 78 ? 14.132 1.660 -21.645 1.00 94.62 78 THR A N 1
ATOM 598 C CA . THR A 1 78 ? 14.576 1.951 -23.016 1.00 94.62 78 THR A CA 1
ATOM 599 C C . THR A 1 78 ? 13.359 2.062 -23.925 1.00 94.62 78 THR A C 1
ATOM 601 O O . THR A 1 78 ? 12.624 1.092 -24.084 1.00 94.62 78 THR A O 1
ATOM 604 N N . ILE A 1 79 ? 13.166 3.226 -24.545 1.00 94.62 79 ILE A N 1
ATOM 605 C CA . ILE A 1 79 ? 12.078 3.479 -25.498 1.00 94.62 79 ILE A CA 1
ATOM 606 C C . ILE A 1 79 ? 12.684 3.511 -26.902 1.00 94.62 79 ILE A C 1
ATOM 608 O O . ILE A 1 79 ? 13.639 4.248 -27.146 1.00 94.62 79 ILE A O 1
ATOM 612 N N . ARG A 1 80 ? 12.159 2.695 -27.822 1.00 93.38 80 ARG A N 1
ATOM 613 C CA . ARG A 1 80 ? 12.618 2.617 -29.218 1.00 93.38 80 ARG A CA 1
ATOM 614 C C . ARG A 1 80 ? 11.438 2.832 -30.156 1.00 93.38 80 ARG A C 1
ATOM 616 O O . ARG A 1 80 ? 10.420 2.162 -30.015 1.00 93.38 80 ARG A O 1
ATOM 623 N N . ALA A 1 81 ? 11.588 3.744 -31.111 1.00 94.31 81 ALA A N 1
ATOM 624 C CA . ALA A 1 81 ? 10.685 3.831 -32.250 1.00 94.31 81 ALA A CA 1
ATOM 625 C C . ALA A 1 81 ? 11.089 2.754 -33.265 1.00 94.31 81 ALA A C 1
ATOM 627 O O . ALA A 1 81 ? 12.231 2.735 -33.722 1.00 94.31 81 ALA A O 1
ATOM 628 N N . GLU A 1 82 ? 10.174 1.835 -33.566 1.00 89.94 82 GLU A N 1
ATOM 629 C CA . GLU A 1 82 ? 10.411 0.758 -34.529 1.00 89.94 82 GLU A CA 1
ATOM 630 C C . GLU A 1 82 ? 9.847 1.138 -35.909 1.00 89.94 82 GLU A C 1
ATOM 632 O O . GLU A 1 82 ? 10.299 2.098 -36.534 1.00 89.94 82 GLU A O 1
ATOM 637 N N . ALA A 1 83 ? 8.856 0.400 -36.411 1.00 88.62 83 ALA A N 1
ATOM 638 C CA . ALA A 1 83 ? 8.197 0.710 -37.671 1.00 88.62 83 ALA A CA 1
ATOM 639 C C . ALA A 1 83 ? 7.220 1.889 -37.516 1.00 88.62 83 ALA A C 1
ATOM 641 O O . ALA A 1 83 ? 6.544 2.020 -36.499 1.00 88.62 83 ALA A O 1
ATOM 642 N N . GLY A 1 84 ? 7.115 2.727 -38.553 1.00 84.94 84 GLY A N 1
ATOM 643 C CA . GLY A 1 84 ? 6.186 3.868 -38.593 1.00 84.94 84 GLY A CA 1
ATOM 644 C C . GLY A 1 84 ? 6.845 5.229 -38.830 1.00 84.94 84 GLY A C 1
ATOM 645 O O . GLY A 1 84 ? 6.149 6.234 -38.920 1.00 84.94 84 GLY A O 1
ATOM 646 N N . GLY A 1 85 ? 8.172 5.277 -38.981 1.00 90.62 85 GLY A N 1
ATOM 647 C CA . GLY A 1 85 ? 8.880 6.478 -39.426 1.00 90.62 85 GLY A CA 1
ATOM 648 C C . GLY A 1 85 ? 8.753 7.647 -38.446 1.00 90.62 85 GLY A C 1
ATOM 649 O O . GLY A 1 85 ? 9.037 7.505 -37.254 1.00 90.62 85 GLY A O 1
ATOM 650 N N . VAL A 1 86 ? 8.350 8.811 -38.958 1.00 92.38 86 VAL A N 1
ATOM 651 C CA . VAL A 1 86 ? 8.262 10.055 -38.175 1.00 92.38 86 VAL A CA 1
ATOM 652 C C . VAL A 1 86 ? 7.189 9.951 -37.092 1.00 92.38 86 VAL A C 1
ATOM 654 O O . VAL A 1 86 ? 7.483 10.220 -35.934 1.00 92.38 86 VAL A O 1
ATOM 657 N N . ASP A 1 87 ? 6.001 9.437 -37.413 1.00 94.69 87 ASP A N 1
ATOM 658 C CA . ASP A 1 87 ? 4.902 9.335 -36.442 1.00 94.69 87 ASP A CA 1
ATOM 659 C C . ASP A 1 87 ? 5.251 8.415 -35.257 1.00 94.69 87 ASP A C 1
ATOM 661 O O . ASP A 1 87 ? 4.908 8.697 -34.104 1.00 94.69 87 ASP A O 1
ATOM 665 N N . ALA A 1 88 ? 5.978 7.323 -35.525 1.00 96.06 88 ALA A N 1
ATOM 666 C CA . ALA A 1 88 ? 6.478 6.428 -34.481 1.00 96.06 88 ALA A CA 1
ATOM 667 C C . ALA A 1 88 ? 7.5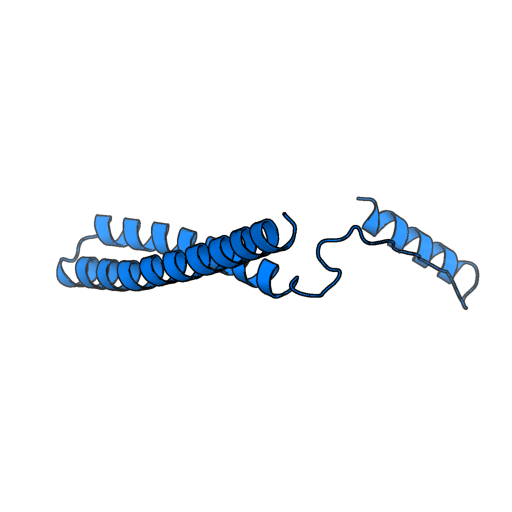42 7.107 -33.605 1.00 96.06 88 ALA A C 1
ATOM 669 O O . ALA A 1 88 ? 7.548 6.921 -32.387 1.00 96.06 88 ALA A O 1
ATOM 670 N N . SER A 1 89 ? 8.408 7.923 -34.212 1.00 94.31 89 SER A N 1
ATOM 671 C CA . SER A 1 89 ? 9.408 8.723 -33.494 1.00 94.31 89 SER A CA 1
ATOM 672 C C . SER A 1 89 ? 8.744 9.756 -32.579 1.00 94.31 89 SER A C 1
ATOM 674 O O . SER A 1 89 ? 9.077 9.829 -31.396 1.00 94.31 89 SER A O 1
ATOM 676 N N . ASP A 1 90 ? 7.733 10.470 -33.077 1.00 95.50 90 ASP A N 1
ATOM 677 C CA . ASP A 1 90 ? 6.981 11.469 -32.309 1.00 95.50 90 ASP A CA 1
ATOM 678 C C . ASP A 1 90 ? 6.198 10.832 -31.150 1.00 95.50 90 ASP A C 1
ATOM 680 O O . ASP A 1 90 ? 6.050 11.411 -30.068 1.00 95.50 90 ASP A O 1
ATOM 684 N N . PHE A 1 91 ? 5.679 9.615 -31.337 1.00 94.62 91 PHE A N 1
ATOM 685 C CA . PHE A 1 91 ? 5.050 8.858 -30.256 1.00 94.62 91 PHE A CA 1
ATOM 686 C C . PHE A 1 91 ? 6.061 8.394 -29.199 1.00 94.62 91 PHE A C 1
ATOM 688 O O . PHE A 1 91 ? 5.810 8.569 -28.005 1.00 94.62 91 PHE A O 1
ATOM 695 N N . ALA A 1 92 ? 7.218 7.872 -29.615 1.00 95.81 92 ALA A N 1
ATOM 696 C CA . ALA A 1 92 ? 8.288 7.490 -28.697 1.00 95.81 92 ALA A CA 1
ATOM 697 C C . ALA A 1 92 ? 8.774 8.689 -27.861 1.00 95.81 92 ALA A C 1
ATOM 699 O O . ALA A 1 92 ? 8.942 8.566 -26.647 1.00 95.81 92 ALA A O 1
ATOM 700 N N . GLU A 1 93 ? 8.907 9.869 -28.472 1.00 95.06 93 GLU A N 1
ATOM 701 C CA . GLU A 1 93 ? 9.263 11.105 -27.768 1.00 95.06 93 GLU A CA 1
ATOM 702 C C . GLU A 1 93 ? 8.165 11.535 -26.774 1.00 95.06 93 GLU A C 1
ATOM 704 O O . GLU A 1 93 ? 8.450 11.976 -25.657 1.00 95.06 93 GLU A O 1
ATOM 709 N N . ARG A 1 94 ? 6.880 11.381 -27.135 1.00 95.12 94 ARG A N 1
ATOM 710 C CA . ARG A 1 94 ? 5.762 11.622 -26.204 1.00 95.12 94 ARG A CA 1
ATOM 711 C C . ARG A 1 94 ? 5.815 10.695 -24.989 1.00 95.12 94 ARG A C 1
ATOM 713 O O . ARG A 1 94 ? 5.666 11.189 -23.873 1.00 95.12 94 ARG A O 1
ATOM 720 N N . LEU A 1 95 ? 6.076 9.401 -25.182 1.00 95.81 95 LEU A N 1
ATOM 721 C CA . LEU A 1 95 ? 6.244 8.448 -24.079 1.00 95.81 95 LEU A CA 1
ATOM 722 C C . LEU A 1 95 ? 7.449 8.799 -23.203 1.00 95.81 95 LEU A C 1
ATOM 724 O O . LEU A 1 95 ? 7.331 8.811 -21.982 1.00 95.81 95 LEU A O 1
ATOM 728 N N . GLN A 1 96 ? 8.586 9.153 -23.804 1.00 95.81 96 GLN A N 1
ATOM 729 C CA . GLN A 1 96 ? 9.769 9.563 -23.049 1.00 95.81 96 GLN A CA 1
ATOM 730 C C . GLN A 1 96 ? 9.474 10.771 -22.155 1.00 95.81 96 GLN A C 1
ATOM 732 O O . GLN A 1 96 ? 9.804 10.755 -20.972 1.00 95.81 96 GLN A O 1
ATOM 737 N N . ARG A 1 97 ? 8.798 11.797 -22.687 1.00 95.81 97 ARG A N 1
ATOM 738 C CA . ARG A 1 97 ? 8.388 12.968 -21.897 1.00 95.81 97 ARG A CA 1
ATOM 739 C C . ARG A 1 97 ? 7.406 12.618 -20.778 1.00 95.81 97 ARG A C 1
ATOM 741 O O . ARG A 1 97 ? 7.429 13.290 -19.755 1.00 95.81 97 ARG A O 1
ATOM 748 N N . MET A 1 98 ? 6.560 11.603 -20.962 1.00 95.69 98 MET A N 1
ATOM 749 C CA . MET A 1 98 ? 5.637 11.132 -19.925 1.00 95.69 98 MET A CA 1
ATOM 750 C C . MET A 1 98 ? 6.385 10.508 -18.740 1.00 95.69 98 MET A C 1
ATOM 752 O O . MET A 1 98 ? 6.034 10.796 -17.606 1.00 95.69 98 MET A O 1
ATOM 756 N N . TYR A 1 99 ? 7.425 9.708 -18.993 1.00 93.56 99 TYR A N 1
ATOM 757 C CA . TYR A 1 99 ? 8.215 9.046 -17.942 1.00 93.56 99 TYR A CA 1
ATOM 758 C C . TYR A 1 99 ? 9.258 9.948 -17.258 1.00 93.56 99 TYR A C 1
ATOM 760 O O . TYR A 1 99 ? 9.843 9.542 -16.259 1.00 93.56 99 TYR A O 1
ATOM 768 N N . LEU A 1 100 ? 9.520 11.146 -17.792 1.00 91.75 100 LEU A N 1
ATOM 769 C CA . LEU A 1 100 ? 10.454 12.123 -17.211 1.00 91.75 100 LEU A CA 1
ATOM 770 C C . LEU A 1 100 ? 9.776 13.195 -16.339 1.00 91.75 100 LEU A C 1
ATOM 772 O O . LEU A 1 100 ? 10.480 14.026 -15.767 1.00 91.75 100 LEU A O 1
ATOM 776 N N . ARG A 1 101 ? 8.441 13.226 -16.288 1.00 87.56 101 ARG A N 1
ATOM 777 C CA . ARG A 1 101 ? 7.656 14.146 -15.450 1.00 87.56 101 ARG A CA 1
ATOM 778 C C . ARG A 1 101 ? 7.258 13.473 -14.149 1.00 87.56 101 ARG A C 1
ATOM 780 O O . ARG A 1 101 ? 7.237 14.202 -13.137 1.00 87.56 101 ARG A O 1
#

Mean predicted aligned error: 7.37 Å

Solvent-accessible surface area (backbone atoms only — not comparable to full-atom values): 5906 Å² total; per-residue (Å²): 110,72,66,61,52,54,49,53,52,53,52,52,53,51,52,49,54,54,51,53,50,50,52,53,56,51,45,55,54,40,48,51,51,17,63,76,70,66,35,67,68,51,41,52,51,36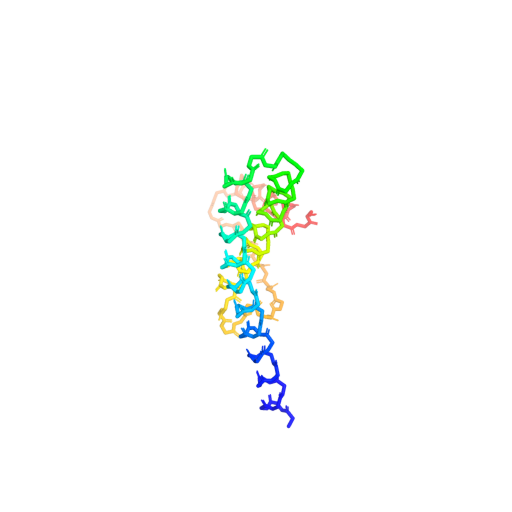,53,54,49,49,55,52,51,50,54,55,47,54,60,47,50,60,49,64,75,53,68,55,99,60,58,90,50,88,83,86,85,84,87,77,58,73,83,61,62,67,65,29,41,55,48,41,52,51,52,52,56,60,78,74,109

Secondary structure (DSSP, 8-state):
-HHHHHHHHHHHHHHHHHHHHHHHHHHHHHHHHHHHHT-HHHHHHHHHHHHHHHHHHHHHHHHHHT-STTTTSPP-------TTHHHHHHHHHHHHHHHT-